Protein AF-Q92II4-F1 (afdb_monomer_lite)

Secondary structure (DSSP, 8-state):
--HHHHHHHHHHHHHTT---TT----SPPEE---TT--HHHHHEE-SGGG-EE-HHHHTTTSEE---

Structure (mmCIF, N/CA/C/O backbone):
data_AF-Q92II4-F1
#
_entry.id   AF-Q92II4-F1
#
loop_
_atom_site.group_PDB
_atom_site.id
_atom_site.type_symbol
_atom_site.label_atom_id
_atom_site.label_alt_id
_atom_site.label_comp_id
_atom_site.label_asym_id
_atom_site.label_entity_id
_atom_site.label_seq_id
_atom_site.pdbx_PDB_ins_code
_atom_site.Cartn_x
_atom_site.Cartn_y
_atom_site.Cartn_z
_atom_site.occupancy
_atom_site.B_iso_or_equiv
_atom_site.auth_seq_id
_atom_site.auth_comp_id
_atom_site.auth_asym_id
_atom_site.auth_atom_id
_atom_site.pdbx_PDB_model_num
ATOM 1 N N . MET A 1 1 ? -10.454 -8.086 11.768 1.00 81.06 1 MET A N 1
ATOM 2 C CA . MET A 1 1 ? -9.517 -6.952 11.805 1.00 81.06 1 MET A CA 1
ATOM 3 C C . MET A 1 1 ? -9.739 -6.189 13.098 1.00 81.06 1 MET A C 1
ATOM 5 O O . MET A 1 1 ? -10.886 -5.890 13.415 1.00 81.06 1 MET A O 1
ATOM 9 N N . SER A 1 2 ? -8.674 -5.930 13.846 1.00 93.25 2 SER A N 1
ATOM 10 C CA . SER A 1 2 ? -8.667 -5.043 15.010 1.00 93.25 2 SER A CA 1
ATOM 11 C C . SER A 1 2 ? -8.914 -3.593 14.583 1.00 93.25 2 SER A C 1
ATOM 13 O O . SER A 1 2 ? -8.597 -3.212 13.456 1.00 93.25 2 SER A O 1
ATOM 15 N N . THR A 1 3 ? -9.430 -2.757 15.486 1.00 92.81 3 THR A N 1
ATOM 16 C CA . THR A 1 3 ? -9.614 -1.311 15.266 1.00 92.81 3 THR A CA 1
ATOM 17 C C . THR A 1 3 ? -8.328 -0.632 14.789 1.00 92.81 3 THR A C 1
ATOM 19 O O . THR A 1 3 ? -8.377 0.230 13.914 1.00 92.81 3 THR A O 1
ATOM 22 N N . LYS A 1 4 ? -7.168 -1.066 15.303 1.00 94.44 4 LYS A N 1
ATOM 23 C CA . LYS A 1 4 ? -5.858 -0.555 14.882 1.00 94.44 4 LYS A CA 1
ATOM 24 C C . LYS A 1 4 ? -5.551 -0.896 13.419 1.00 94.44 4 LYS A C 1
ATOM 26 O O . LYS A 1 4 ? -5.202 -0.005 12.655 1.00 94.44 4 LYS A O 1
ATOM 31 N N . GLU A 1 5 ? -5.762 -2.150 13.010 1.00 94.56 5 GLU A N 1
ATOM 32 C CA . GLU A 1 5 ? -5.554 -2.580 11.618 1.00 94.56 5 GLU A CA 1
ATOM 33 C C . GLU A 1 5 ? -6.485 -1.829 10.651 1.00 94.56 5 GLU A C 1
ATOM 35 O O . GLU A 1 5 ? -6.066 -1.464 9.554 1.00 94.56 5 GLU A O 1
ATOM 40 N N . ILE A 1 6 ? -7.738 -1.578 11.056 1.00 92.94 6 ILE A N 1
ATOM 41 C CA . ILE A 1 6 ? -8.717 -0.826 10.253 1.00 92.94 6 ILE A CA 1
ATOM 42 C C . ILE A 1 6 ? -8.226 0.602 10.026 1.00 92.94 6 ILE A C 1
ATOM 44 O O . ILE A 1 6 ? -8.260 1.090 8.895 1.00 92.94 6 ILE A O 1
ATOM 48 N N . LEU A 1 7 ? -7.762 1.267 11.087 1.00 92.06 7 LEU A N 1
ATOM 49 C CA . LEU A 1 7 ? -7.252 2.630 10.998 1.00 92.06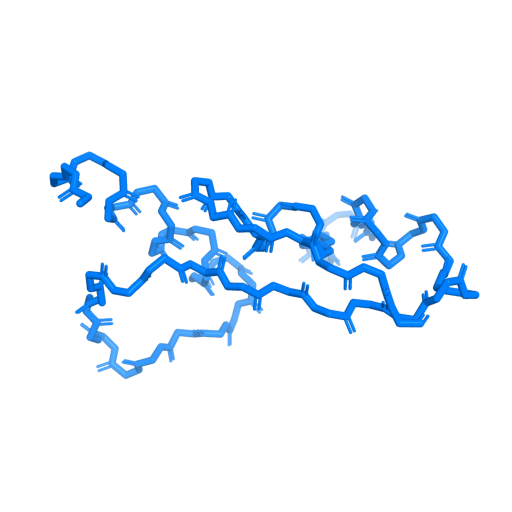 7 LEU A CA 1
ATOM 50 C C . LEU A 1 7 ? -6.014 2.696 10.096 1.00 92.06 7 LEU A C 1
ATOM 52 O O . LEU A 1 7 ? -5.972 3.538 9.207 1.00 92.06 7 LEU A O 1
ATOM 56 N N . GLU A 1 8 ? -5.060 1.776 10.256 1.00 93.44 8 GLU A N 1
ATOM 57 C CA . GLU A 1 8 ? -3.856 1.693 9.414 1.00 93.44 8 GLU A CA 1
ATOM 58 C C . GLU A 1 8 ? -4.178 1.467 7.930 1.00 93.44 8 GLU A C 1
ATOM 60 O O . GLU A 1 8 ? -3.627 2.131 7.055 1.00 93.44 8 GLU A O 1
ATOM 65 N N . CYS A 1 9 ? -5.099 0.556 7.609 1.00 92.81 9 CYS A N 1
ATOM 66 C CA . CYS A 1 9 ? -5.488 0.345 6.212 1.00 92.81 9 CYS A CA 1
ATOM 67 C C . CYS A 1 9 ? -6.186 1.584 5.641 1.00 92.81 9 CYS A C 1
ATOM 69 O O . CYS A 1 9 ? -5.949 1.968 4.495 1.00 92.81 9 CYS A O 1
ATOM 71 N N . SER A 1 10 ? -7.005 2.242 6.462 1.00 90.88 10 SER A N 1
ATOM 72 C CA . SER A 1 10 ? -7.741 3.442 6.067 1.00 90.88 10 SER A CA 1
ATOM 73 C C . SER A 1 10 ? -6.805 4.624 5.808 1.00 90.88 10 SER A C 1
ATOM 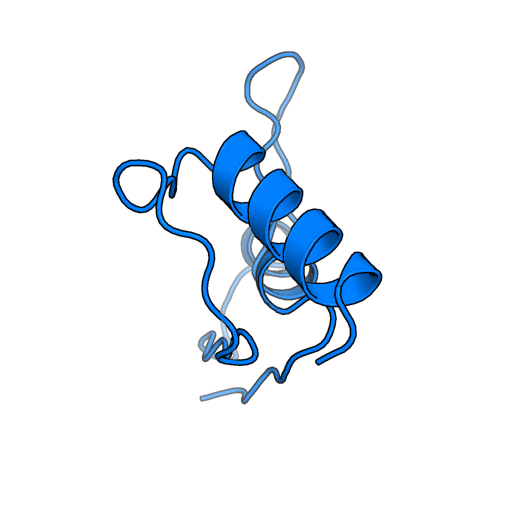75 O O . SER A 1 10 ? -6.975 5.329 4.810 1.00 90.88 10 SER A O 1
ATOM 77 N N . THR A 1 11 ? -5.767 4.814 6.630 1.00 91.56 11 THR A N 1
ATOM 78 C CA . THR A 1 11 ? -4.754 5.858 6.404 1.00 91.56 11 THR A CA 1
ATOM 79 C C . THR A 1 11 ? -3.979 5.610 5.115 1.00 91.56 11 THR A C 1
ATOM 81 O O . THR A 1 11 ? -3.809 6.540 4.326 1.00 91.56 11 THR A O 1
ATOM 84 N N . ILE A 1 12 ? -3.597 4.362 4.826 1.00 92.06 12 ILE A N 1
ATOM 85 C CA . ILE A 1 12 ? -2.939 4.002 3.562 1.00 92.06 12 ILE A CA 1
ATOM 86 C C . ILE A 1 12 ? -3.842 4.324 2.367 1.00 92.06 12 ILE A C 1
ATOM 88 O O . ILE A 1 12 ? -3.396 4.959 1.408 1.00 92.06 12 ILE A O 1
ATOM 92 N N . THR A 1 13 ? -5.125 3.950 2.418 1.00 90.25 13 THR A N 1
ATOM 93 C CA . THR A 1 13 ? -6.072 4.287 1.342 1.00 90.25 13 THR A CA 1
ATOM 94 C C . THR A 1 13 ? -6.303 5.792 1.201 1.00 90.25 13 THR A C 1
ATOM 96 O O . THR A 1 13 ? -6.455 6.275 0.080 1.00 90.25 13 THR A O 1
ATOM 99 N N . SER A 1 14 ? -6.251 6.544 2.306 1.00 88.94 14 SER A N 1
ATOM 100 C CA . SER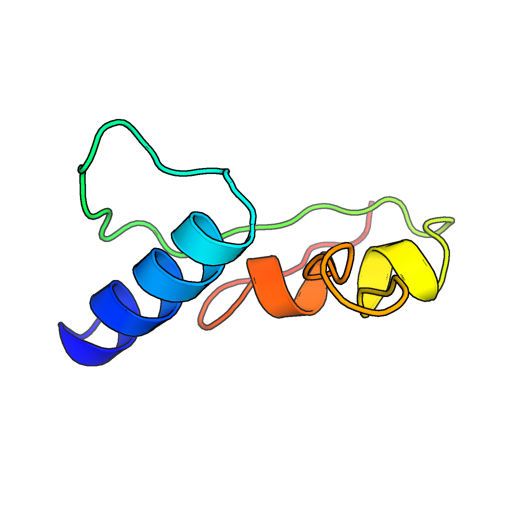 A 1 14 ? -6.321 8.010 2.309 1.00 88.94 14 SER A CA 1
ATOM 101 C C . SER A 1 14 ? -5.142 8.634 1.582 1.00 88.94 14 SER A C 1
ATOM 103 O O . SER A 1 14 ? -5.338 9.459 0.695 1.00 88.94 14 SER A O 1
ATOM 105 N N . ILE A 1 15 ? -3.922 8.211 1.916 1.00 88.94 15 ILE A N 1
ATOM 106 C CA . ILE A 1 15 ? -2.694 8.697 1.275 1.00 88.94 15 ILE A CA 1
ATOM 107 C C . ILE A 1 15 ? -2.682 8.319 -0.211 1.00 88.94 15 ILE A C 1
ATOM 109 O O . ILE A 1 15 ? -2.239 9.097 -1.052 1.00 88.94 15 ILE A O 1
ATOM 113 N N . ALA A 1 16 ? -3.227 7.151 -0.558 1.00 89.62 16 ALA A N 1
ATOM 114 C CA . ALA A 1 16 ? -3.375 6.716 -1.943 1.00 89.62 16 ALA A CA 1
ATOM 115 C C . ALA A 1 16 ? -4.397 7.537 -2.756 1.00 89.62 16 ALA A C 1
ATOM 117 O O . ALA A 1 16 ? -4.523 7.304 -3.961 1.00 89.62 16 ALA A O 1
ATOM 118 N N . GLY A 1 17 ? -5.162 8.434 -2.121 1.00 86.69 17 GLY A N 1
ATOM 119 C CA . GLY A 1 17 ? -6.286 9.135 -2.747 1.00 86.69 17 GLY A CA 1
ATOM 120 C C . GLY A 1 17 ? -7.458 8.210 -3.097 1.00 86.69 17 GLY A C 1
ATOM 121 O O . GLY A 1 17 ? -8.310 8.578 -3.896 1.00 86.69 17 GLY A O 1
ATOM 122 N N . LYS A 1 18 ? -7.500 7.001 -2.520 1.00 78.62 18 LYS A N 1
ATOM 123 C CA . LYS A 1 18 ? -8.562 5.995 -2.698 1.00 78.62 18 LYS A CA 1
ATOM 124 C C . LYS A 1 18 ? -9.529 6.035 -1.512 1.00 78.62 18 LYS A C 1
ATOM 126 O O . LYS A 1 18 ? -9.905 4.994 -0.975 1.00 78.62 18 LYS A O 1
ATOM 131 N N . PHE A 1 19 ? -9.856 7.238 -1.046 1.00 67.25 19 PHE A N 1
ATOM 132 C CA . PHE A 1 19 ? -10.708 7.421 0.121 1.00 67.25 19 PHE A CA 1
ATOM 133 C C . PHE A 1 19 ? -12.161 7.127 -0.263 1.00 67.25 19 PHE A C 1
ATOM 135 O O . PHE A 1 19 ? -12.735 7.811 -1.104 1.00 67.25 19 PHE A O 1
ATOM 142 N N . LEU A 1 20 ? -12.732 6.077 0.329 1.00 65.44 20 LEU A N 1
ATOM 143 C CA . LEU A 1 20 ? -14.107 5.621 0.100 1.00 65.44 20 LEU A CA 1
ATOM 144 C C . LEU A 1 20 ? -15.112 6.523 0.833 1.00 65.44 20 LEU A C 1
ATOM 146 O O . LEU A 1 20 ? -15.731 6.084 1.799 1.00 65.44 20 LEU A O 1
ATOM 150 N N . ASP A 1 21 ? -15.239 7.789 0.436 1.00 69.00 21 ASP A N 1
ATOM 151 C CA . ASP A 1 21 ? -16.251 8.723 0.968 1.00 69.00 21 ASP A CA 1
ATOM 152 C C . ASP A 1 21 ? -16.320 8.782 2.514 1.00 69.00 21 ASP A C 1
ATOM 154 O O . ASP A 1 21 ? -17.392 8.893 3.106 1.00 69.00 21 ASP A O 1
ATOM 158 N N . GLY A 1 22 ? -15.178 8.641 3.200 1.00 69.19 22 GLY A N 1
ATOM 159 C CA . GLY A 1 22 ? -15.109 8.647 4.670 1.00 69.19 22 GLY A CA 1
ATOM 160 C C . GLY A 1 22 ? -15.572 7.361 5.367 1.00 69.19 22 GLY A C 1
ATOM 161 O O . GLY A 1 22 ? -15.683 7.338 6.592 1.00 69.19 22 GLY A O 1
ATOM 162 N N . LYS A 1 23 ? -15.819 6.275 4.628 1.00 79.19 23 LYS A N 1
ATOM 163 C CA . LYS A 1 23 ? -16.232 4.986 5.196 1.00 79.19 23 LYS A CA 1
ATOM 164 C C . LYS A 1 23 ? -15.025 4.128 5.560 1.00 79.19 23 LYS A C 1
ATOM 166 O O . LYS A 1 23 ? -14.206 3.779 4.713 1.00 79.19 23 LYS A O 1
ATOM 171 N N . LEU A 1 24 ? -14.967 3.720 6.825 1.00 85.25 24 LEU A N 1
ATOM 172 C CA . LEU A 1 24 ? -14.049 2.681 7.286 1.00 85.25 24 LEU A CA 1
ATOM 173 C C . LEU A 1 24 ? -14.592 1.308 6.881 1.00 85.25 24 LEU A C 1
ATOM 175 O O . LEU A 1 24 ? -15.775 1.020 7.074 1.00 85.25 24 LEU A O 1
ATOM 179 N N . THR A 1 25 ? -13.727 0.440 6.359 1.00 83.94 25 THR A N 1
ATOM 180 C CA . THR A 1 25 ? -14.088 -0.940 6.013 1.00 83.94 25 THR A CA 1
ATOM 181 C C . THR A 1 25 ? -13.392 -1.943 6.925 1.00 83.94 25 THR A C 1
ATOM 183 O O . THR A 1 25 ? -12.242 -1.760 7.317 1.00 83.94 25 THR A O 1
ATOM 186 N N . LYS A 1 26 ? -14.100 -3.026 7.259 1.00 88.50 26 LYS A N 1
ATOM 187 C CA . LYS A 1 26 ? -13.535 -4.196 7.954 1.00 88.50 26 LYS A CA 1
ATOM 188 C C . LYS A 1 26 ? -13.032 -5.267 6.983 1.00 88.50 26 LYS A C 1
ATOM 190 O O . LYS A 1 26 ? -12.476 -6.271 7.431 1.00 88.50 26 LYS A O 1
ATOM 195 N 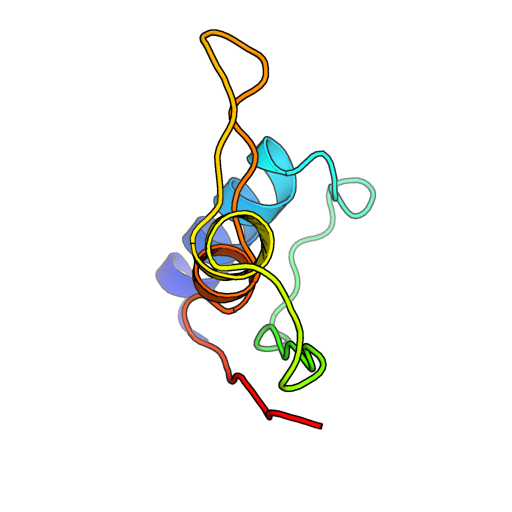N . ALA A 1 27 ? -13.260 -5.084 5.681 1.00 89.44 27 ALA A N 1
ATOM 196 C CA . ALA A 1 27 ? -12.774 -5.997 4.660 1.00 89.44 27 ALA A CA 1
ATOM 197 C C . ALA A 1 27 ? -11.250 -5.884 4.555 1.00 89.44 27 ALA A C 1
ATOM 199 O O . ALA A 1 27 ? -10.715 -4.782 4.422 1.00 89.44 27 ALA A O 1
ATOM 200 N N . ARG A 1 28 ? -10.556 -7.026 4.604 1.00 92.75 28 ARG A N 1
ATOM 201 C CA . ARG A 1 28 ? -9.109 -7.051 4.389 1.00 92.75 28 ARG A CA 1
ATOM 202 C C . ARG A 1 28 ? -8.814 -6.661 2.934 1.00 92.75 28 ARG A C 1
ATOM 204 O O . ARG A 1 28 ? -9.448 -7.221 2.036 1.00 92.75 28 ARG A O 1
ATOM 211 N N . PRO A 1 29 ? -7.879 -5.732 2.679 1.00 93.62 29 PRO A N 1
ATOM 212 C CA . PRO A 1 29 ? -7.480 -5.395 1.321 1.00 93.62 29 PRO A CA 1
ATOM 213 C C . PRO A 1 29 ? -6.944 -6.628 0.584 1.00 93.62 29 PRO A C 1
ATOM 215 O O . PRO A 1 29 ? -6.098 -7.349 1.103 1.00 93.62 29 PRO A O 1
ATOM 218 N N . CYS A 1 30 ? -7.416 -6.869 -0.635 1.00 94.50 30 CYS A N 1
ATOM 219 C CA . CYS A 1 30 ? -6.871 -7.906 -1.507 1.00 94.50 30 CYS A CA 1
ATOM 220 C C . CYS A 1 30 ? -6.401 -7.252 -2.801 1.00 94.50 30 CYS A C 1
ATOM 222 O O . CYS A 1 30 ? -7.158 -6.507 -3.432 1.00 94.50 30 CYS A O 1
ATOM 224 N N . ARG A 1 31 ? -5.151 -7.506 -3.189 1.00 95.62 31 ARG A N 1
ATOM 225 C CA . ARG A 1 31 ? -4.557 -6.996 -4.428 1.00 95.62 31 ARG A CA 1
ATOM 226 C C . ARG A 1 31 ? -4.197 -8.129 -5.365 1.00 95.62 31 ARG A C 1
ATOM 228 O O . ARG A 1 31 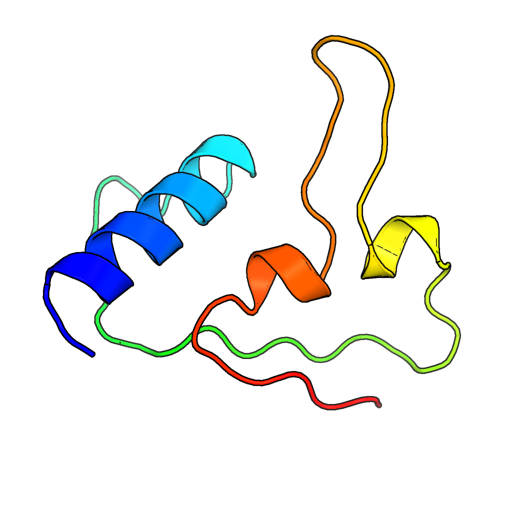? -3.760 -9.188 -4.929 1.00 95.62 31 ARG A O 1
ATOM 235 N N . THR A 1 32 ? -4.358 -7.870 -6.657 1.00 96.62 32 THR A N 1
ATOM 236 C CA . THR A 1 32 ? -4.165 -8.893 -7.684 1.00 96.62 32 THR A CA 1
ATOM 237 C C . THR A 1 32 ? -3.324 -8.374 -8.854 1.00 96.62 32 THR A C 1
ATOM 239 O O . THR A 1 32 ? -3.849 -8.257 -9.974 1.00 96.62 32 THR A O 1
ATOM 242 N N . PRO A 1 33 ? -2.062 -7.965 -8.605 1.00 95.69 33 PRO A N 1
ATOM 243 C CA . PRO A 1 33 ? -1.188 -7.471 -9.660 1.00 95.69 33 PRO A CA 1
ATOM 244 C C . PRO A 1 33 ? -0.877 -8.580 -10.667 1.00 95.69 33 PRO A C 1
ATOM 246 O O . PRO A 1 33 ? -0.880 -9.764 -10.333 1.00 95.69 33 PRO A O 1
ATOM 249 N N . HIS A 1 34 ? -0.612 -8.180 -11.906 1.00 95.12 34 HIS A N 1
ATOM 250 C CA . HIS A 1 34 ? -0.110 -9.096 -12.923 1.00 95.12 34 HIS A CA 1
ATOM 251 C C . HIS A 1 34 ? 1.366 -9.402 -12.642 1.00 95.12 34 HIS A C 1
ATOM 253 O O . HIS A 1 34 ? 2.094 -8.516 -12.193 1.00 95.12 34 HIS A O 1
ATOM 259 N N . TYR A 1 35 ? 1.837 -10.610 -12.937 1.00 94.00 35 TYR A N 1
ATOM 260 C CA . TYR A 1 35 ? 3.226 -11.020 -12.699 1.00 94.00 35 TYR A CA 1
ATOM 261 C C . TYR A 1 35 ? 4.256 -10.128 -13.416 1.00 94.00 35 TYR A C 1
ATOM 263 O O . TYR A 1 35 ? 5.398 -10.025 -12.977 1.00 94.00 35 TYR A O 1
ATOM 271 N N . SER A 1 36 ? 3.856 -9.457 -14.503 1.00 95.94 36 SER A N 1
ATOM 272 C CA . SER A 1 36 ? 4.698 -8.491 -15.222 1.00 95.94 36 SER A CA 1
ATOM 273 C C . SER A 1 36 ? 4.633 -7.058 -14.672 1.00 95.94 36 SER A C 1
ATOM 275 O O . SER A 1 36 ? 5.210 -6.148 -15.273 1.00 95.94 36 SER A O 1
ATOM 277 N N . CYS A 1 37 ? 3.930 -6.816 -13.557 1.00 94.00 37 CYS A N 1
ATOM 278 C CA . CYS A 1 37 ? 3.914 -5.507 -12.908 1.00 94.00 37 CYS A CA 1
ATOM 279 C C . CYS A 1 37 ? 5.338 -5.072 -12.552 1.00 94.00 37 CYS A C 1
ATOM 281 O O . CYS A 1 37 ? 6.134 -5.835 -12.007 1.00 94.00 37 CYS A O 1
ATOM 283 N N . SER A 1 38 ? 5.647 -3.808 -12.836 1.00 94.62 38 SER A N 1
ATOM 284 C CA . SER A 1 38 ? 6.958 -3.252 -12.526 1.00 94.62 38 SER A CA 1
ATOM 285 C C . SER A 1 38 ? 7.209 -3.217 -11.017 1.00 94.62 38 SER A C 1
ATOM 287 O O . SER A 1 38 ? 6.282 -3.104 -10.209 1.00 94.62 38 SER A O 1
ATOM 289 N N . LEU A 1 39 ? 8.488 -3.216 -10.633 1.00 92.75 39 LEU A N 1
ATOM 290 C CA . LEU A 1 39 ? 8.894 -3.029 -9.237 1.00 92.75 39 LEU A CA 1
ATOM 291 C C . LEU A 1 39 ? 8.311 -1.743 -8.637 1.00 92.75 39 LEU A C 1
ATOM 293 O O . LEU A 1 39 ? 7.851 -1.756 -7.500 1.00 92.75 39 LEU A O 1
ATOM 297 N N . ALA A 1 40 ? 8.248 -0.659 -9.415 1.00 92.12 40 ALA A N 1
ATOM 298 C CA . ALA A 1 40 ? 7.646 0.598 -8.973 1.00 92.12 40 ALA A CA 1
ATOM 299 C C . ALA A 1 40 ? 6.132 0.479 -8.712 1.00 92.12 40 ALA A C 1
ATOM 301 O O . ALA A 1 40 ? 5.625 1.112 -7.792 1.00 92.12 40 ALA A O 1
ATOM 302 N N . ALA A 1 41 ? 5.400 -0.340 -9.477 1.00 92.62 41 ALA A N 1
ATOM 303 C CA . ALA A 1 41 ? 3.982 -0.601 -9.221 1.00 92.62 41 ALA A CA 1
ATOM 304 C C . ALA A 1 41 ? 3.775 -1.487 -7.979 1.00 92.62 41 ALA A C 1
ATOM 306 O O . ALA A 1 41 ? 2.839 -1.271 -7.210 1.00 92.62 41 ALA A O 1
ATOM 307 N N . MET A 1 42 ? 4.666 -2.456 -7.754 1.00 94.69 42 MET A N 1
ATOM 308 C CA . MET A 1 42 ? 4.613 -3.360 -6.601 1.00 94.69 42 MET A CA 1
ATOM 309 C C . MET A 1 42 ? 4.985 -2.669 -5.285 1.00 94.69 42 MET A C 1
ATOM 311 O O . MET A 1 42 ? 4.237 -2.750 -4.312 1.00 94.69 42 MET A O 1
ATOM 315 N N . VAL A 1 43 ? 6.128 -1.984 -5.255 1.00 94.12 43 VAL A N 1
ATOM 316 C CA . VAL A 1 43 ? 6.687 -1.355 -4.046 1.00 94.12 43 VAL A CA 1
ATOM 317 C C . VAL A 1 43 ? 6.095 0.036 -3.815 1.00 94.12 43 VAL A C 1
ATOM 319 O O . VAL A 1 43 ? 5.901 0.455 -2.677 1.00 94.12 43 VAL A O 1
ATOM 322 N N . GLY A 1 44 ? 5.744 0.737 -4.890 1.00 92.38 44 GLY A N 1
ATOM 323 C CA . GLY A 1 44 ? 5.410 2.153 -4.860 1.00 92.38 44 GLY A CA 1
ATOM 324 C C . GLY A 1 44 ? 6.592 3.001 -5.309 1.00 92.38 44 GLY A C 1
ATOM 325 O O . GLY A 1 44 ? 7.700 2.514 -5.539 1.00 92.38 44 GLY A O 1
ATOM 326 N N . GLY A 1 45 ? 6.348 4.295 -5.471 1.00 89.44 45 GLY A N 1
ATOM 327 C CA . GLY A 1 45 ? 7.364 5.210 -5.973 1.00 89.44 45 GLY A CA 1
ATOM 328 C C . GLY A 1 45 ? 6.819 6.597 -6.274 1.00 89.44 45 GLY A C 1
ATOM 329 O O . GLY A 1 45 ? 5.650 6.895 -6.033 1.00 89.44 45 GLY A O 1
ATOM 330 N N . GLY A 1 46 ? 7.690 7.451 -6.801 1.00 86.88 46 GLY A N 1
ATOM 331 C CA . GLY A 1 46 ? 7.425 8.866 -7.050 1.00 86.88 46 GLY A CA 1
ATOM 332 C C . GLY A 1 46 ? 8.446 9.756 -6.346 1.00 86.88 46 GLY A C 1
ATOM 333 O O . GLY A 1 46 ? 9.256 9.284 -5.554 1.00 86.88 46 GLY A O 1
ATOM 334 N N . VAL A 1 47 ? 8.420 11.051 -6.656 1.00 84.62 47 VAL A N 1
ATOM 335 C CA . VAL A 1 47 ? 9.358 12.040 -6.104 1.00 84.62 47 VAL A CA 1
ATOM 336 C C . VAL A 1 47 ? 8.570 13.144 -5.406 1.00 84.62 47 VAL A C 1
ATOM 338 O O . VAL A 1 47 ? 7.552 13.621 -5.920 1.00 84.62 47 VAL A O 1
ATOM 341 N N . GLY A 1 48 ? 9.028 13.547 -4.219 1.00 81.88 48 GLY A N 1
ATOM 342 C CA . GLY A 1 48 ? 8.391 14.589 -3.415 1.00 81.88 48 GLY A CA 1
ATOM 343 C C . GLY A 1 48 ? 6.926 14.270 -3.095 1.00 81.88 48 GLY A C 1
ATOM 344 O O . GLY A 1 48 ? 6.592 13.172 -2.663 1.00 81.88 48 GLY A O 1
ATOM 345 N N . LYS A 1 49 ? 6.019 15.218 -3.349 1.00 75.88 49 LYS A N 1
ATOM 346 C CA . LYS A 1 49 ? 4.577 15.068 -3.066 1.00 75.88 49 LYS A CA 1
ATOM 347 C C . LYS A 1 49 ? 3.843 14.061 -3.970 1.00 75.88 49 LYS A C 1
ATOM 349 O O . LYS A 1 49 ? 2.656 13.836 -3.770 1.00 75.88 49 LYS A O 1
ATOM 354 N N . LYS A 1 50 ? 4.510 13.473 -4.973 1.00 82.50 50 LYS A N 1
ATOM 355 C CA . LYS A 1 50 ? 3.919 12.481 -5.893 1.00 82.50 50 LYS A CA 1
ATOM 356 C C . LYS A 1 50 ? 4.242 11.030 -5.519 1.00 82.50 50 LYS A C 1
ATOM 358 O O . LYS A 1 50 ? 4.011 10.148 -6.343 1.00 82.50 50 LYS A O 1
ATOM 363 N N . VAL A 1 51 ? 4.778 10.775 -4.323 1.00 88.62 51 VAL A N 1
ATOM 364 C CA . VAL A 1 51 ? 4.966 9.404 -3.830 1.00 88.62 51 VAL A CA 1
ATOM 365 C C . VAL A 1 51 ? 3.602 8.734 -3.692 1.00 88.62 51 VAL A C 1
ATOM 367 O O . VAL A 1 51 ? 2.706 9.258 -3.033 1.00 88.62 51 VAL A O 1
ATOM 370 N N . LYS A 1 52 ? 3.445 7.578 -4.336 1.00 91.06 52 LYS A N 1
ATOM 371 C CA . LYS A 1 52 ? 2.237 6.760 -4.270 1.00 91.06 52 LYS A CA 1
ATOM 372 C C . LYS A 1 52 ? 2.569 5.377 -3.716 1.00 91.06 52 LYS A C 1
ATOM 374 O O . LYS A 1 52 ? 3.606 4.817 -4.083 1.00 91.06 52 LYS A O 1
ATOM 379 N N . PRO A 1 53 ? 1.694 4.816 -2.867 1.00 94.06 53 PRO A N 1
ATOM 380 C CA . PRO A 1 53 ? 1.862 3.457 -2.374 1.00 94.06 53 PRO A CA 1
ATOM 381 C C . PRO A 1 53 ? 1.739 2.449 -3.522 1.00 94.06 53 PRO A C 1
ATOM 383 O O . PRO A 1 53 ? 0.905 2.621 -4.416 1.00 94.06 53 PRO A O 1
ATOM 386 N N . GLY A 1 54 ? 2.566 1.404 -3.480 1.00 95.50 54 GLY A N 1
ATOM 387 C CA . GLY A 1 54 ? 2.483 0.275 -4.405 1.00 95.50 54 GLY A CA 1
ATOM 388 C C . GLY A 1 54 ? 1.449 -0.759 -3.980 1.00 95.50 54 GLY A C 1
ATOM 389 O O . GLY A 1 54 ? 0.810 -0.636 -2.932 1.00 95.50 54 GLY A O 1
ATOM 390 N N . GLU A 1 55 ? 1.298 -1.809 -4.783 1.00 96.19 55 GLU A N 1
ATOM 391 C CA . GLU A 1 55 ? 0.354 -2.899 -4.508 1.00 96.19 55 GLU A CA 1
ATOM 392 C C . GLU A 1 55 ? 0.639 -3.612 -3.179 1.00 96.19 55 GLU A C 1
ATOM 394 O O . GLU A 1 55 ? -0.309 -3.988 -2.493 1.00 96.19 55 GLU A O 1
ATOM 399 N N . ILE A 1 56 ? 1.907 -3.715 -2.756 1.00 95.56 56 ILE A N 1
ATOM 400 C CA . ILE A 1 56 ? 2.261 -4.302 -1.455 1.00 95.56 56 ILE A CA 1
ATOM 401 C C . ILE A 1 56 ? 1.724 -3.450 -0.309 1.00 95.56 56 ILE A C 1
ATOM 403 O O . ILE A 1 56 ? 1.020 -3.949 0.567 1.00 95.56 56 ILE A O 1
ATOM 407 N N . THR A 1 57 ? 1.999 -2.147 -0.337 1.00 95.38 57 THR A N 1
ATOM 408 C CA . THR A 1 57 ? 1.510 -1.216 0.685 1.00 95.38 57 THR A CA 1
ATOM 409 C C . THR A 1 57 ? -0.017 -1.169 0.701 1.00 95.38 57 THR A C 1
ATOM 411 O O . THR A 1 57 ? -0.632 -1.147 1.760 1.00 95.38 57 THR A O 1
ATOM 414 N N . LEU A 1 58 ? -0.656 -1.202 -0.469 1.00 94.75 58 LEU A N 1
ATOM 415 C CA . LEU A 1 58 ? -2.113 -1.190 -0.588 1.00 94.75 58 LEU A CA 1
ATOM 416 C C . LEU A 1 58 ? -2.787 -2.502 -0.152 1.00 94.75 58 LEU A C 1
ATOM 418 O O . LEU A 1 58 ? -4.011 -2.519 -0.012 1.00 94.75 58 LEU A O 1
ATOM 4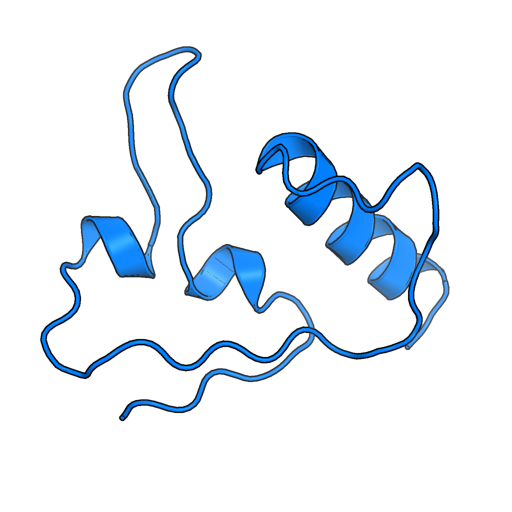22 N N . ALA A 1 59 ? -2.023 -3.579 0.031 1.00 95.94 59 ALA A N 1
ATOM 423 C CA . ALA A 1 59 ? -2.473 -4.864 0.558 1.00 95.94 59 ALA A CA 1
ATOM 424 C C . ALA A 1 59 ? -2.175 -5.036 2.061 1.00 95.94 59 ALA A C 1
ATOM 426 O O . ALA A 1 59 ? -2.248 -6.153 2.571 1.00 95.94 59 ALA A O 1
ATOM 427 N N . HIS A 1 60 ? -1.817 -3.955 2.769 1.00 95.50 60 HIS A N 1
ATOM 428 C CA . HIS A 1 60 ? -1.477 -3.987 4.196 1.00 95.50 60 HIS A CA 1
ATOM 429 C C . HIS A 1 60 ? -2.535 -4.729 5.023 1.00 95.50 60 HIS A C 1
ATOM 431 O O . HIS A 1 60 ? -3.736 -4.522 4.843 1.00 95.50 60 HIS A O 1
ATOM 437 N N . ASN A 1 61 ? -2.084 -5.616 5.917 1.00 95.00 61 ASN A N 1
ATOM 438 C CA . ASN A 1 61 ? -2.929 -6.517 6.718 1.00 95.00 61 ASN A CA 1
ATOM 439 C C . ASN A 1 61 ? -3.920 -7.376 5.898 1.00 95.00 61 ASN A C 1
ATOM 441 O O . ASN A 1 61 ? -4.952 -7.826 6.413 1.00 95.00 61 ASN A O 1
ATOM 445 N N . GLY A 1 62 ? -3.619 -7.599 4.622 1.00 95.06 62 GLY A N 1
ATOM 446 C CA . GLY A 1 62 ? -4.450 -8.306 3.664 1.00 95.06 62 GLY A CA 1
ATOM 447 C C . GLY A 1 62 ? -3.666 -9.339 2.863 1.00 95.06 62 GLY A C 1
ATOM 448 O O . GLY A 1 62 ? -2.751 -9.973 3.386 1.00 95.06 62 GLY A O 1
ATOM 449 N N . SER A 1 63 ? -4.053 -9.542 1.606 1.00 96.06 63 SER A N 1
ATOM 450 C CA . SER A 1 63 ? -3.444 -10.545 0.729 1.00 96.06 63 SER A CA 1
ATOM 451 C C . SER A 1 63 ? -3.089 -9.983 -0.643 1.00 96.06 63 SER A C 1
ATOM 453 O O . SER A 1 63 ? -3.727 -9.065 -1.165 1.00 96.06 63 SER A O 1
ATOM 455 N N . ILE A 1 64 ? -2.059 -10.577 -1.243 1.00 95.62 64 ILE A N 1
ATOM 456 C CA . ILE A 1 64 ? -1.654 -10.338 -2.626 1.00 95.62 64 ILE A CA 1
ATOM 457 C C . ILE A 1 64 ? -1.702 -11.670 -3.353 1.00 95.62 64 ILE A C 1
ATOM 459 O O . ILE A 1 64 ? -1.154 -12.660 -2.873 1.00 95.62 64 ILE A O 1
ATOM 463 N N . ILE A 1 65 ? -2.344 -11.684 -4.513 1.00 96.31 65 ILE A N 1
ATOM 464 C CA . ILE A 1 65 ? -2.426 -12.851 -5.384 1.00 96.31 65 ILE A CA 1
ATOM 465 C C . ILE A 1 65 ? -1.857 -12.436 -6.734 1.00 96.31 65 ILE A C 1
ATOM 467 O O . ILE A 1 65 ? -2.384 -11.536 -7.380 1.00 96.31 65 ILE A O 1
ATOM 471 N N . LEU A 1 66 ? -0.764 -13.058 -7.160 1.00 93.00 66 LEU A N 1
ATOM 472 C CA . LEU A 1 66 ? -0.210 -12.784 -8.482 1.00 93.00 66 LEU A CA 1
ATOM 473 C C . LEU A 1 66 ? -1.091 -13.461 -9.535 1.00 93.00 66 LEU A C 1
ATOM 475 O O . LEU A 1 66 ? -1.437 -14.634 -9.389 1.00 93.00 66 LEU A O 1
ATOM 479 N N . ARG A 1 67 ? -1.471 -12.700 -10.559 1.00 85.38 67 ARG A N 1
ATOM 480 C CA . ARG A 1 67 ? -2.113 -13.215 -11.774 1.00 85.38 67 ARG A CA 1
ATOM 481 C C . ARG A 1 67 ? -1.126 -13.305 -12.914 1.00 85.38 67 ARG A C 1
ATOM 483 O O . ARG A 1 67 ? -0.206 -12.458 -12.941 1.00 85.38 67 ARG A O 1
#

pLDDT: mean 89.9, std 7.34, range [65.44, 96.62]

InterPro domains:
  IPR000523 Magnesium chelatase ChlI-like, catalytic domain [PF01078] (1-66)

Sequence (67 aa):
MSTKEILECSTITSIAGKFLDGKLTKARPCRTPHYSCSLAAMVGGGVGKKVKPGEITLAHNGSIILR

Radius of gyration: 12.26 Å; chains: 1; bounding box: 26×28×30 Å

Organism: Rickettsia conorii (strain ATCC VR-613 / Malish 7) (NCBI:txid272944)

Foldseek 3Di:
DDPVQQVQLQVLCVLQVNHPVVDGDPDQQEEEEEPPDDPCQAQWDDDDSPTHGHRPSNRRVHYYHYD